Protein AF-A0A7K0GN37-F1 (afdb_monomer)

Secondary structure (DSSP, 8-state):
---EEHHHHHHTHHHHHHHHHTT--EEEEETTEEEEE----TTTTS--HHHHHHHHHHHHHHHTT------SGGGGG-

Organism: Parabacteroides distasonis (NCBI:txid823)

Solvent-accessible surface area (backbone atoms only — not comparable to full-atom values): 4911 Å² total; per-residue (Å²): 136,85,58,37,43,59,68,56,44,65,77,38,42,70,60,51,50,52,36,21,70,76,68,42,88,41,38,38,34,55,92,94,45,76,47,74,57,73,72,73,52,92,67,71,80,48,87,42,73,67,56,47,51,52,52,52,50,53,53,50,32,52,76,71,64,73,60,88,82,72,89,51,84,79,63,76,84,120

Structure (mmCIF, N/CA/C/O backbone):
data_AF-A0A7K0GN37-F1
#
_entry.id   AF-A0A7K0GN37-F1
#
loop_
_atom_site.group_PDB
_atom_site.id
_atom_site.type_symbol
_atom_site.label_atom_id
_atom_site.label_alt_id
_atom_site.label_comp_id
_atom_site.label_asym_id
_atom_site.label_entity_id
_atom_site.label_seq_id
_atom_site.pdbx_PDB_ins_code
_atom_site.Cartn_x
_atom_site.Cartn_y
_atom_site.Cartn_z
_atom_site.occupancy
_atom_site.B_iso_or_equiv
_atom_site.auth_seq_id
_atom_site.auth_comp_id
_atom_site.auth_asym_id
_atom_site.auth_atom_id
_atom_site.pdbx_PDB_model_num
ATOM 1 N N . MET A 1 1 ? 14.632 -6.982 6.549 1.00 52.75 1 MET A N 1
ATOM 2 C CA . MET A 1 1 ? 13.665 -6.322 5.647 1.00 52.75 1 MET A CA 1
ATOM 3 C C . MET A 1 1 ? 14.454 -5.763 4.471 1.00 52.75 1 MET A C 1
ATOM 5 O O . MET A 1 1 ? 15.167 -4.779 4.637 1.00 52.75 1 MET A O 1
ATOM 9 N N . GLU A 1 2 ? 14.451 -6.469 3.342 1.00 67.12 2 GLU A N 1
ATOM 10 C CA . GLU A 1 2 ? 15.230 -6.101 2.151 1.00 67.12 2 GLU A CA 1
ATOM 11 C C . GLU A 1 2 ? 14.462 -5.058 1.330 1.00 67.12 2 GLU A C 1
ATOM 13 O O . GLU A 1 2 ? 13.317 -5.281 0.947 1.00 67.12 2 GLU A O 1
ATOM 18 N N . ALA A 1 3 ? 15.073 -3.893 1.105 1.00 79.75 3 ALA A N 1
ATOM 19 C CA . ALA A 1 3 ? 14.515 -2.827 0.276 1.00 79.75 3 ALA A CA 1
ATOM 20 C C . ALA A 1 3 ? 15.319 -2.732 -1.024 1.00 79.75 3 ALA A C 1
ATOM 22 O O . ALA A 1 3 ? 16.548 -2.667 -0.979 1.00 79.75 3 ALA A O 1
ATOM 23 N N . LEU A 1 4 ? 14.626 -2.686 -2.162 1.00 85.69 4 LEU A N 1
ATOM 24 C CA . LEU A 1 4 ? 15.229 -2.563 -3.488 1.00 85.69 4 LEU A CA 1
ATOM 25 C C . LEU A 1 4 ? 15.862 -1.184 -3.651 1.00 85.69 4 LEU A C 1
ATOM 27 O O . LEU A 1 4 ? 15.243 -0.163 -3.341 1.00 85.69 4 LEU A O 1
ATOM 31 N N . SER A 1 5 ? 17.059 -1.116 -4.219 1.00 88.19 5 SER A N 1
ATOM 32 C CA . SER A 1 5 ? 17.607 0.164 -4.670 1.00 88.19 5 SER A CA 1
ATOM 33 C C . SER A 1 5 ? 16.811 0.692 -5.869 1.00 88.19 5 SER A C 1
ATOM 35 O O . SER A 1 5 ? 16.292 -0.081 -6.672 1.00 88.19 5 SER A O 1
ATOM 37 N N . VAL A 1 6 ? 16.794 2.012 -6.089 1.00 87.38 6 VAL A N 1
ATOM 38 C CA . VAL A 1 6 ? 16.124 2.622 -7.265 1.00 87.38 6 VAL A CA 1
ATOM 39 C C . VAL A 1 6 ? 16.547 1.977 -8.596 1.00 87.38 6 VAL A C 1
ATOM 41 O O . VAL A 1 6 ? 15.729 1.813 -9.498 1.00 87.38 6 VAL A O 1
ATOM 44 N N . ARG A 1 7 ? 17.825 1.595 -8.727 1.00 89.44 7 ARG A N 1
ATOM 45 C CA . ARG A 1 7 ? 18.342 0.907 -9.923 1.00 89.44 7 ARG A CA 1
ATOM 46 C C . ARG A 1 7 ? 17.728 -0.481 -10.103 1.00 89.44 7 ARG A C 1
ATOM 48 O O . ARG A 1 7 ? 17.337 -0.823 -11.213 1.00 89.44 7 ARG A O 1
ATOM 55 N N . GLU A 1 8 ? 17.629 -1.249 -9.024 1.00 88.25 8 GLU A N 1
ATOM 56 C CA . GLU A 1 8 ? 17.046 -2.593 -9.030 1.00 88.25 8 GLU A CA 1
ATOM 57 C C . GLU A 1 8 ? 15.551 -2.540 -9.310 1.00 88.25 8 GLU A C 1
ATOM 59 O O . GLU A 1 8 ? 15.065 -3.312 -10.130 1.00 88.25 8 GLU A O 1
ATOM 64 N N . TYR A 1 9 ? 14.845 -1.580 -8.707 1.00 88.75 9 TYR A N 1
ATOM 65 C CA . TYR A 1 9 ? 13.441 -1.318 -9.007 1.00 88.75 9 TYR A CA 1
ATOM 66 C C . TYR A 1 9 ? 13.234 -0.998 -10.492 1.00 88.75 9 TYR A C 1
ATOM 68 O O . TYR A 1 9 ? 12.363 -1.574 -11.132 1.00 88.75 9 TYR A O 1
ATOM 76 N N . ARG A 1 10 ? 14.068 -0.128 -11.079 1.00 88.31 10 ARG A N 1
ATOM 77 C CA . ARG A 1 10 ? 13.950 0.228 -12.501 1.00 88.31 10 ARG A CA 1
ATOM 78 C C . ARG A 1 10 ? 14.218 -0.961 -13.427 1.00 88.31 10 ARG A C 1
ATOM 80 O O . ARG A 1 10 ? 13.534 -1.101 -14.433 1.00 88.31 10 ARG A O 1
ATOM 87 N N . ASN A 1 11 ? 15.202 -1.797 -13.100 1.00 92.69 11 ASN A N 1
ATOM 88 C CA . ASN A 1 11 ? 15.545 -2.969 -13.910 1.00 92.69 11 ASN A CA 1
ATOM 89 C C . ASN A 1 11 ? 14.516 -4.103 -13.766 1.00 92.69 11 ASN A C 1
ATOM 91 O O . ASN A 1 11 ? 14.309 -4.852 -14.714 1.00 92.69 11 ASN A O 1
ATOM 95 N N . ASN A 1 12 ? 13.850 -4.202 -12.613 1.00 89.75 12 ASN A N 1
ATOM 96 C CA . ASN A 1 12 ? 12.866 -5.244 -12.306 1.00 89.75 12 ASN A CA 1
ATOM 97 C C . ASN A 1 12 ? 11.435 -4.700 -12.216 1.00 89.75 12 ASN A C 1
ATOM 99 O O . ASN A 1 12 ? 10.604 -5.266 -11.510 1.00 89.75 12 ASN A O 1
ATOM 103 N N . LEU A 1 13 ? 11.140 -3.609 -12.929 1.00 88.00 13 LEU A N 1
ATOM 104 C CA . LEU A 1 13 ? 9.901 -2.850 -12.763 1.00 88.00 13 LEU A CA 1
ATOM 105 C C . LEU A 1 13 ? 8.658 -3.740 -12.908 1.00 88.00 13 LEU A C 1
ATOM 107 O O . LEU A 1 13 ? 7.817 -3.764 -12.015 1.00 88.00 13 LEU A O 1
ATOM 111 N N . ALA A 1 14 ? 8.589 -4.547 -13.972 1.00 90.25 14 ALA A N 1
ATOM 112 C CA . ALA A 1 14 ? 7.482 -5.478 -14.198 1.00 90.25 14 ALA A CA 1
ATOM 113 C C . ALA A 1 14 ? 7.308 -6.481 -13.042 1.00 90.25 14 ALA A C 1
ATOM 115 O O . ALA A 1 14 ? 6.203 -6.647 -12.536 1.00 90.25 14 ALA A O 1
ATOM 116 N N . ALA A 1 15 ? 8.402 -7.088 -12.572 1.00 89.12 15 ALA A N 1
ATOM 117 C CA . ALA A 1 15 ? 8.363 -8.048 -11.472 1.00 89.12 15 ALA A CA 1
ATOM 118 C C . ALA A 1 15 ? 7.939 -7.394 -10.147 1.00 89.12 15 ALA A C 1
ATOM 120 O O . ALA A 1 15 ? 7.206 -8.000 -9.370 1.00 89.12 15 ALA A O 1
ATOM 121 N N . SER A 1 16 ? 8.357 -6.150 -9.890 1.00 88.94 16 SER A N 1
ATOM 122 C CA . SER A 1 16 ? 7.906 -5.379 -8.727 1.00 88.94 16 SER A CA 1
ATOM 123 C C . SER A 1 16 ? 6.400 -5.110 -8.762 1.00 88.94 16 SER A C 1
ATOM 125 O O . SER A 1 16 ? 5.749 -5.243 -7.729 1.00 88.94 16 SER A O 1
ATOM 127 N N . PHE A 1 17 ? 5.833 -4.793 -9.930 1.00 89.38 17 PHE A N 1
ATOM 128 C CA . PHE A 1 17 ? 4.382 -4.648 -10.074 1.00 89.38 17 PHE A CA 1
ATOM 129 C C . PHE A 1 17 ? 3.651 -5.979 -9.890 1.00 89.38 17 PHE A C 1
ATOM 131 O O . PHE A 1 17 ? 2.677 -6.000 -9.152 1.00 89.38 17 PHE A O 1
ATOM 138 N N . THR A 1 18 ? 4.136 -7.088 -10.460 1.00 89.69 18 THR A N 1
ATOM 139 C CA . THR A 1 18 ? 3.544 -8.422 -10.228 1.00 89.69 18 THR A CA 1
ATOM 140 C C . THR A 1 18 ? 3.533 -8.791 -8.746 1.00 89.69 18 THR A C 1
ATOM 142 O O . THR A 1 18 ? 2.520 -9.264 -8.244 1.00 89.69 18 THR A O 1
ATOM 145 N N . LYS A 1 19 ? 4.627 -8.523 -8.026 1.00 88.19 19 LYS A N 1
ATOM 146 C CA . LYS A 1 19 ? 4.705 -8.728 -6.573 1.00 88.19 19 LYS A CA 1
ATOM 147 C C . LYS A 1 19 ? 3.671 -7.892 -5.821 1.00 88.19 19 LYS A C 1
ATOM 149 O O . LYS A 1 19 ? 2.929 -8.433 -5.009 1.00 88.19 19 LYS A O 1
ATOM 154 N N . ALA A 1 20 ? 3.571 -6.600 -6.136 1.00 86.81 20 ALA A N 1
ATOM 155 C CA . ALA A 1 20 ? 2.549 -5.735 -5.547 1.00 86.81 20 ALA A CA 1
ATOM 156 C C . ALA A 1 20 ? 1.119 -6.199 -5.891 1.00 86.81 20 ALA A C 1
ATOM 158 O O . ALA A 1 20 ? 0.216 -6.058 -5.071 1.00 86.81 20 ALA A O 1
ATOM 159 N N . ASP A 1 21 ? 0.913 -6.784 -7.075 1.00 85.75 21 ASP A N 1
ATOM 160 C CA . ASP A 1 21 ? -0.367 -7.359 -7.502 1.00 85.75 21 ASP A CA 1
ATOM 161 C C . ASP A 1 21 ? -0.745 -8.614 -6.703 1.00 85.75 21 ASP A C 1
ATOM 163 O O . ASP A 1 21 ? -1.903 -8.769 -6.318 1.00 85.75 21 ASP A O 1
ATOM 167 N N . ASN A 1 22 ? 0.250 -9.441 -6.373 1.00 85.38 22 ASN A N 1
ATOM 168 C CA . ASN A 1 22 ? 0.121 -10.615 -5.506 1.00 85.38 22 ASN A CA 1
ATOM 169 C C . ASN A 1 22 ? -0.029 -10.265 -4.011 1.00 85.38 22 ASN A C 1
ATOM 171 O O . ASN A 1 22 ? -0.172 -11.165 -3.185 1.00 85.38 22 ASN A O 1
ATOM 175 N N . GLY A 1 23 ? 0.024 -8.978 -3.647 1.00 78.06 23 GLY A N 1
ATOM 176 C CA . GLY A 1 23 ? -0.039 -8.513 -2.259 1.00 78.06 23 GLY A CA 1
ATOM 177 C C . GLY A 1 23 ? 1.296 -8.567 -1.508 1.00 78.06 23 GLY A C 1
ATOM 178 O O . GLY A 1 23 ? 1.326 -8.347 -0.298 1.00 78.06 23 GLY A O 1
ATOM 179 N N . GLU A 1 24 ? 2.411 -8.829 -2.194 1.00 84.69 24 GLU A N 1
ATOM 180 C CA . GLU A 1 24 ? 3.742 -8.768 -1.591 1.00 84.69 24 GLU A CA 1
ATOM 181 C C . GLU A 1 24 ? 4.188 -7.311 -1.405 1.00 84.69 24 GLU A C 1
ATOM 183 O O . GLU A 1 24 ? 4.082 -6.474 -2.307 1.00 84.69 24 GLU A O 1
ATOM 188 N N . GLN A 1 25 ? 4.754 -7.004 -0.236 1.00 82.69 25 GLN A N 1
ATOM 189 C CA . GLN A 1 25 ? 5.242 -5.663 0.060 1.00 82.69 25 GLN A CA 1
ATOM 190 C C . GLN A 1 25 ? 6.564 -5.392 -0.667 1.00 82.69 25 GLN A C 1
ATOM 192 O O . GLN A 1 25 ? 7.592 -6.009 -0.384 1.00 82.69 25 GLN A O 1
ATOM 197 N N . VAL A 1 26 ? 6.557 -4.412 -1.569 1.00 88.75 26 VAL A N 1
ATOM 198 C CA . VAL A 1 26 ? 7.756 -3.977 -2.290 1.00 88.75 26 VAL A CA 1
ATOM 199 C C . VAL A 1 26 ? 8.219 -2.630 -1.743 1.00 88.75 26 VAL A C 1
ATOM 201 O O . VAL A 1 26 ? 7.547 -1.612 -1.905 1.00 88.75 26 VAL A O 1
ATOM 204 N N . LEU A 1 27 ? 9.390 -2.621 -1.103 1.00 90.81 27 LEU A N 1
ATOM 205 C CA . LEU A 1 27 ? 10.025 -1.416 -0.566 1.00 90.81 27 LEU A CA 1
ATOM 206 C C . LEU A 1 27 ? 11.154 -0.947 -1.483 1.00 90.81 27 LEU A C 1
ATOM 208 O O . LEU A 1 27 ? 11.973 -1.746 -1.934 1.00 90.81 27 LEU A O 1
ATOM 212 N N . ILE A 1 28 ? 11.220 0.357 -1.726 1.00 93.06 28 ILE A N 1
ATOM 213 C CA . ILE A 1 28 ? 12.176 1.001 -2.624 1.00 93.06 28 ILE A CA 1
ATOM 214 C C . ILE A 1 28 ? 12.958 2.038 -1.826 1.00 93.06 28 ILE A C 1
ATOM 216 O O . ILE A 1 28 ? 12.396 3.010 -1.325 1.00 93.06 28 ILE A O 1
ATOM 220 N N . ARG A 1 29 ? 14.274 1.868 -1.727 1.00 92.00 29 ARG A N 1
ATOM 221 C CA . ARG A 1 29 ? 15.165 2.817 -1.062 1.00 92.00 29 ARG A CA 1
ATOM 222 C C . ARG A 1 29 ? 15.749 3.801 -2.069 1.00 92.00 29 ARG A C 1
ATOM 224 O O . ARG A 1 29 ? 16.417 3.413 -3.034 1.00 92.00 29 ARG A O 1
ATOM 231 N N . ARG A 1 30 ? 15.553 5.094 -1.807 1.00 91.12 30 ARG A N 1
ATOM 232 C CA . ARG A 1 30 ? 16.154 6.204 -2.554 1.00 91.12 30 ARG A CA 1
ATOM 233 C C . ARG A 1 30 ? 16.905 7.107 -1.586 1.00 91.12 30 ARG A C 1
ATOM 235 O O . ARG A 1 30 ? 16.296 7.832 -0.810 1.00 91.12 30 ARG A O 1
ATOM 242 N N . LYS A 1 31 ? 18.238 7.106 -1.673 1.00 87.69 31 LYS A N 1
ATOM 243 C CA . LYS A 1 31 ? 19.106 7.818 -0.720 1.00 87.69 31 LYS A CA 1
ATOM 244 C C . LYS A 1 31 ? 18.759 7.394 0.720 1.00 87.69 31 LYS A C 1
ATOM 246 O O . LYS A 1 31 ? 18.916 6.220 1.035 1.00 87.69 31 LYS A O 1
ATOM 251 N N . ASN A 1 32 ? 18.271 8.320 1.545 1.00 89.19 32 ASN A N 1
ATOM 252 C CA . ASN A 1 32 ? 17.922 8.093 2.947 1.00 89.19 32 ASN A CA 1
ATOM 253 C C . ASN A 1 32 ? 16.419 7.846 3.176 1.00 89.19 32 ASN A C 1
ATOM 255 O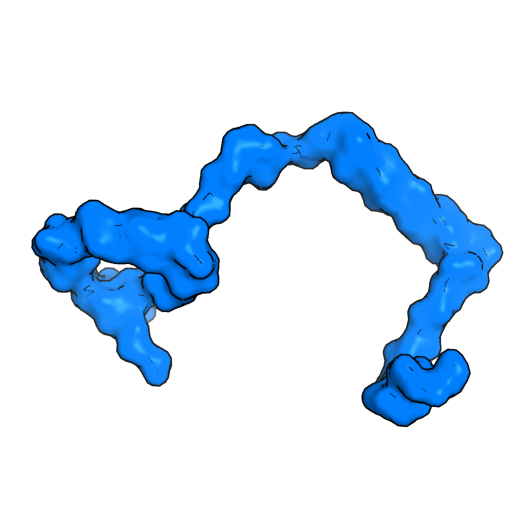 O . ASN A 1 32 ? 15.981 7.754 4.317 1.00 89.19 32 ASN A O 1
ATOM 259 N N . GLU A 1 33 ? 15.628 7.766 2.105 1.00 91.75 33 GLU A N 1
ATOM 260 C CA . GLU A 1 33 ? 14.176 7.594 2.160 1.00 91.75 33 GLU A CA 1
ATOM 261 C C . GLU A 1 33 ? 13.775 6.197 1.674 1.00 91.75 33 GLU A C 1
ATOM 263 O O . GLU A 1 33 ? 14.430 5.606 0.805 1.00 91.75 33 GLU A O 1
ATOM 268 N N . ILE A 1 34 ? 12.679 5.676 2.225 1.00 91.81 34 ILE A N 1
ATOM 269 C CA . ILE A 1 34 ? 12.082 4.398 1.837 1.00 91.81 34 ILE A CA 1
ATOM 270 C C . ILE A 1 34 ? 10.657 4.671 1.367 1.00 91.81 34 ILE A C 1
ATOM 272 O O . ILE A 1 34 ? 9.861 5.270 2.082 1.00 91.81 34 ILE A O 1
ATOM 276 N N . TYR A 1 35 ? 10.356 4.212 0.163 1.00 89.62 35 TYR A N 1
ATOM 277 C CA . TYR A 1 35 ? 9.050 4.281 -0.474 1.00 89.62 35 TYR A CA 1
ATOM 278 C C . TYR A 1 35 ? 8.464 2.869 -0.553 1.00 89.62 35 TYR A C 1
ATOM 280 O O . TYR A 1 35 ? 9.212 1.893 -0.605 1.00 89.62 35 TYR A O 1
ATOM 288 N N . ALA A 1 36 ? 7.141 2.749 -0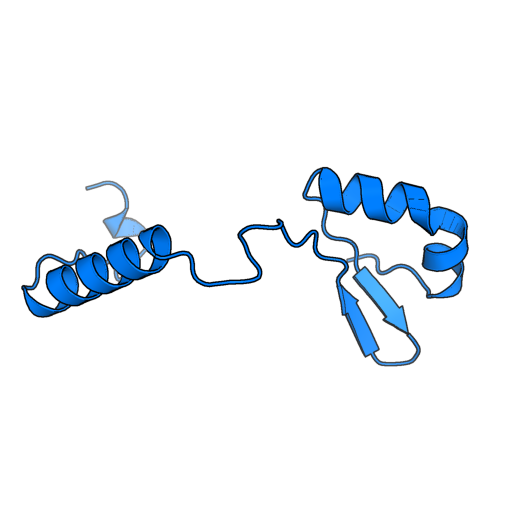.589 1.00 90.12 36 ALA A N 1
ATOM 289 C CA . ALA A 1 36 ? 6.454 1.478 -0.794 1.00 90.12 36 ALA A CA 1
ATOM 290 C C . ALA A 1 36 ? 5.671 1.520 -2.107 1.00 90.12 36 ALA A C 1
ATOM 292 O O . ALA A 1 36 ? 5.019 2.521 -2.408 1.00 90.12 36 ALA A O 1
ATOM 293 N N . LEU A 1 37 ? 5.732 0.438 -2.880 1.00 87.75 37 LEU A N 1
ATOM 294 C CA . LEU A 1 37 ? 4.833 0.233 -4.007 1.00 87.75 37 LEU A CA 1
ATOM 295 C C . LEU A 1 37 ? 3.574 -0.459 -3.488 1.00 87.75 37 LEU A C 1
ATOM 297 O O . LEU A 1 37 ? 3.642 -1.569 -2.963 1.00 87.75 37 LEU A O 1
ATOM 301 N N . VAL A 1 38 ? 2.438 0.213 -3.640 1.00 83.75 38 VAL A N 1
ATOM 302 C CA . VAL A 1 38 ? 1.130 -0.283 -3.216 1.00 83.75 38 VAL A CA 1
ATOM 303 C C . VAL A 1 38 ? 0.240 -0.342 -4.446 1.00 83.75 38 VAL A C 1
ATOM 305 O O . VAL A 1 38 ? 0.118 0.646 -5.174 1.00 83.75 38 VAL A O 1
ATOM 308 N N . LYS A 1 39 ? -0.371 -1.503 -4.697 1.00 82.75 39 LYS A N 1
ATOM 309 C CA . LYS A 1 39 ? -1.430 -1.609 -5.696 1.00 82.75 39 LYS A CA 1
ATOM 310 C C . LYS A 1 39 ? -2.655 -0.886 -5.156 1.00 82.75 39 LYS A C 1
ATOM 312 O O . LYS A 1 39 ? -3.264 -1.332 -4.192 1.00 82.75 39 LYS A O 1
ATOM 317 N N . VAL A 1 40 ? -3.016 0.216 -5.798 1.00 76.75 40 VAL A N 1
ATOM 318 C CA . VAL A 1 40 ? -4.256 0.926 -5.495 1.00 76.75 40 VAL A CA 1
ATOM 319 C C . VAL A 1 40 ? -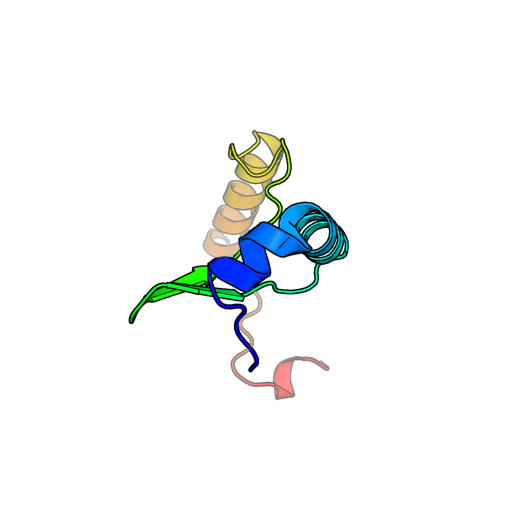5.324 0.419 -6.459 1.00 76.75 40 VAL A C 1
ATOM 321 O O . VAL A 1 40 ? -5.180 0.545 -7.678 1.00 76.75 40 VAL A O 1
ATOM 324 N N . GLY A 1 41 ? -6.368 -0.217 -5.927 1.00 70.94 41 GLY A N 1
ATOM 325 C CA . GLY A 1 41 ? -7.530 -0.608 -6.723 1.00 70.94 41 GLY A CA 1
ATOM 326 C C . GLY A 1 41 ? -8.251 0.627 -7.272 1.00 70.94 41 GLY A C 1
ATOM 327 O O . GLY A 1 41 ? -8.210 1.693 -6.662 1.00 70.94 41 GLY A O 1
ATOM 328 N N . ARG A 1 42 ? -8.948 0.501 -8.412 1.00 61.91 42 ARG A N 1
ATOM 329 C CA . ARG A 1 42 ? -9.763 1.605 -8.970 1.00 61.91 42 ARG A CA 1
ATOM 330 C C . ARG A 1 42 ? -10.795 2.144 -7.972 1.00 61.91 42 ARG A C 1
ATOM 332 O O . ARG A 1 42 ? -11.143 3.314 -8.043 1.00 61.91 42 ARG A O 1
ATOM 339 N N . GLU A 1 43 ? -11.255 1.293 -7.062 1.00 57.25 43 GLU A N 1
ATOM 340 C CA . GLU A 1 43 ? -12.253 1.609 -6.039 1.00 57.25 43 GLU A CA 1
ATOM 341 C C . GLU A 1 43 ? -11.642 2.203 -4.761 1.00 57.25 43 GLU A C 1
ATOM 343 O O . GLU A 1 43 ? -12.356 2.821 -3.986 1.00 57.25 43 GLU A O 1
ATOM 348 N N . ASP A 1 44 ? -10.326 2.077 -4.560 1.00 54.75 44 ASP A N 1
ATOM 349 C CA . ASP A 1 44 ? -9.638 2.485 -3.323 1.00 54.75 44 ASP A CA 1
ATOM 350 C C . ASP A 1 44 ? -9.205 3.968 -3.343 1.00 54.75 44 ASP A C 1
ATOM 352 O O . ASP A 1 44 ? -8.769 4.530 -2.344 1.00 54.75 44 ASP A O 1
ATOM 356 N N . LEU A 1 45 ? -9.342 4.636 -4.496 1.00 57.97 45 LEU A N 1
ATOM 357 C CA . LEU A 1 45 ? -9.014 6.059 -4.661 1.00 57.97 45 LEU A CA 1
ATOM 358 C C . LEU A 1 45 ? -10.139 7.000 -4.213 1.00 57.97 45 LEU A C 1
ATOM 360 O O . LEU A 1 45 ? -9.904 8.195 -4.033 1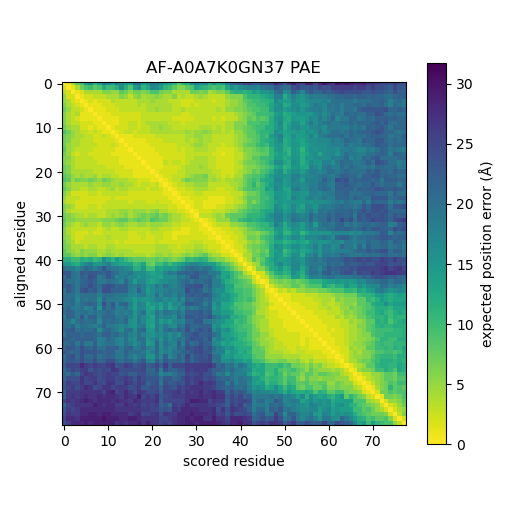.00 57.97 45 LEU A O 1
ATOM 364 N N . MET A 1 46 ? -11.362 6.493 -4.066 1.00 58.91 46 MET A N 1
ATOM 365 C CA . MET A 1 46 ? -12.526 7.271 -3.656 1.00 58.91 46 MET A CA 1
ATOM 366 C C . MET A 1 46 ? -13.281 6.493 -2.591 1.00 58.91 46 MET A C 1
ATOM 368 O O . MET A 1 46 ? -13.515 5.301 -2.753 1.00 58.91 46 MET A O 1
ATOM 372 N N . ILE A 1 47 ? -13.709 7.163 -1.519 1.00 64.50 47 ILE A N 1
ATOM 373 C CA . ILE A 1 47 ? -14.662 6.550 -0.594 1.00 64.50 47 ILE A CA 1
ATOM 374 C C . ILE A 1 47 ? -15.936 6.285 -1.396 1.00 64.50 47 ILE A C 1
ATOM 376 O O . ILE A 1 47 ? -16.665 7.214 -1.748 1.00 64.50 47 ILE A O 1
ATOM 380 N N . THR A 1 48 ? -16.174 5.020 -1.739 1.00 71.62 48 THR A N 1
ATOM 381 C CA . THR A 1 48 ? -17.393 4.629 -2.438 1.00 71.62 48 THR A CA 1
ATOM 382 C C . THR A 1 48 ? -18.593 4.925 -1.532 1.00 71.62 48 THR A C 1
ATOM 384 O O . THR A 1 48 ? -18.476 4.848 -0.306 1.00 71.62 48 THR A O 1
ATOM 387 N N . PRO A 1 49 ? -19.768 5.266 -2.086 1.00 76.25 49 PRO A N 1
ATOM 388 C CA . PRO A 1 49 ? -20.960 5.517 -1.274 1.00 76.25 49 PRO A CA 1
ATOM 389 C C . PRO A 1 49 ? -21.328 4.313 -0.392 1.00 76.25 49 PRO A C 1
ATOM 391 O O . PRO A 1 49 ? -21.836 4.492 0.711 1.00 76.25 49 PRO A O 1
ATOM 394 N N . G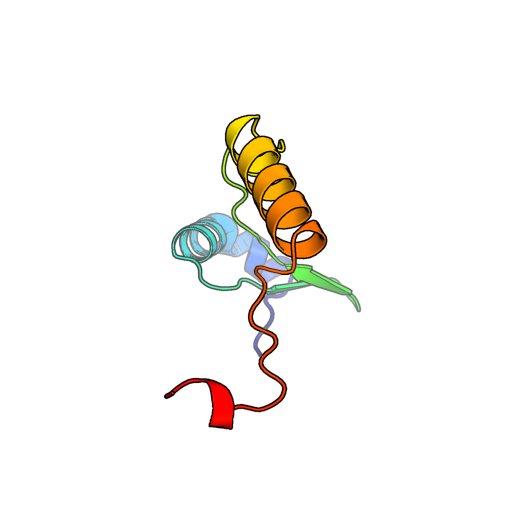LU A 1 50 ? -21.005 3.092 -0.831 1.00 76.19 50 GLU A N 1
ATOM 395 C CA . GLU A 1 50 ? -21.149 1.878 -0.024 1.00 76.19 50 GLU A CA 1
ATOM 396 C C . GLU A 1 50 ? -20.189 1.857 1.175 1.00 76.19 50 GLU A C 1
ATOM 398 O O . G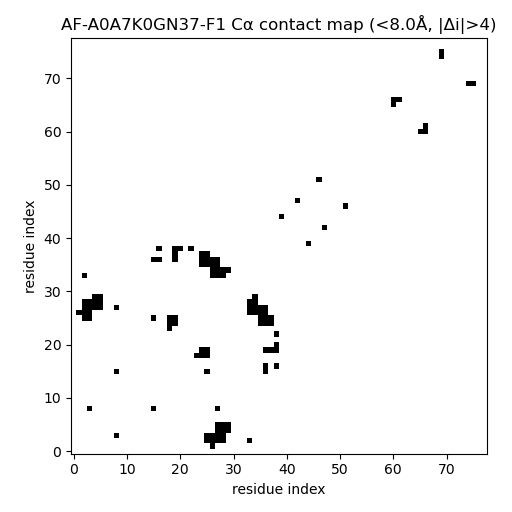LU A 1 50 ? -20.605 1.578 2.302 1.00 76.19 50 GLU A O 1
ATOM 403 N N . LEU A 1 51 ? -18.912 2.194 0.966 1.00 76.81 51 LEU A N 1
ATOM 404 C CA . LEU A 1 51 ? -17.932 2.273 2.048 1.00 76.81 51 LEU A CA 1
ATOM 405 C C . LEU A 1 51 ? -18.293 3.382 3.043 1.00 76.81 51 LEU A C 1
ATOM 407 O O . LEU A 1 51 ? -18.213 3.166 4.253 1.00 76.81 51 LEU A O 1
ATOM 411 N N . GLN A 1 52 ? -18.758 4.531 2.548 1.00 79.75 52 GLN A N 1
ATOM 412 C CA . GLN A 1 52 ? -19.255 5.624 3.382 1.00 79.75 52 GLN A CA 1
ATOM 413 C C . GLN A 1 52 ? -20.439 5.158 4.242 1.00 79.75 52 GLN A C 1
ATOM 415 O O . GLN A 1 52 ? -20.403 5.317 5.459 1.00 79.75 52 GLN A O 1
ATOM 420 N N . ALA A 1 53 ? -21.420 4.467 3.650 1.00 83.19 53 ALA A N 1
ATOM 421 C CA . ALA A 1 53 ? -22.558 3.914 4.384 1.00 83.19 53 ALA A CA 1
ATOM 422 C C . ALA A 1 53 ? -22.138 2.902 5.467 1.00 83.19 53 ALA A C 1
ATOM 424 O O . ALA A 1 53 ? -22.707 2.892 6.560 1.00 83.19 53 ALA A O 1
ATOM 425 N N . ARG A 1 54 ? -21.116 2.073 5.208 1.00 82.81 54 ARG A N 1
ATOM 426 C CA . ARG A 1 54 ? -20.555 1.157 6.218 1.00 82.81 54 ARG A CA 1
ATOM 427 C C . ARG A 1 54 ? -19.867 1.906 7.361 1.00 82.81 54 ARG A C 1
ATOM 429 O O . ARG A 1 54 ? -20.023 1.506 8.513 1.00 82.81 54 ARG A O 1
ATOM 436 N N . ILE A 1 55 ? -19.141 2.984 7.062 1.00 85.62 55 ILE A N 1
ATOM 437 C CA . ILE A 1 55 ? -18.507 3.847 8.071 1.00 85.62 55 ILE A CA 1
ATOM 438 C C . ILE A 1 55 ? -19.570 4.546 8.924 1.00 85.62 55 ILE A C 1
ATOM 440 O O . ILE A 1 55 ? -19.446 4.565 10.148 1.00 85.62 55 ILE A O 1
ATOM 444 N N . ASP A 1 56 ? -20.615 5.096 8.306 1.00 86.50 56 ASP A N 1
ATOM 445 C CA . ASP A 1 56 ? -21.697 5.773 9.025 1.00 86.50 56 ASP A CA 1
ATOM 446 C C . ASP A 1 56 ? -22.478 4.797 9.909 1.00 86.50 56 ASP A C 1
ATOM 448 O O . ASP A 1 56 ? -22.687 5.084 11.088 1.00 86.50 56 ASP A O 1
ATOM 452 N N . LYS A 1 57 ? -22.777 3.591 9.411 1.00 85.62 57 LYS A N 1
ATOM 453 C CA . LYS A 1 57 ? -23.375 2.528 10.227 1.00 85.62 57 LYS A CA 1
ATOM 454 C C . LYS A 1 57 ? -22.496 2.174 11.431 1.00 85.62 57 LYS A C 1
ATOM 456 O O . LYS A 1 57 ? -22.993 2.135 12.552 1.00 85.62 57 LYS A O 1
ATOM 461 N N . ALA A 1 58 ? -21.191 1.986 11.229 1.00 83.56 58 ALA A N 1
ATOM 462 C CA . ALA A 1 58 ? -20.267 1.701 12.326 1.00 83.56 58 ALA A CA 1
ATOM 463 C C . ALA A 1 58 ? -20.217 2.849 13.3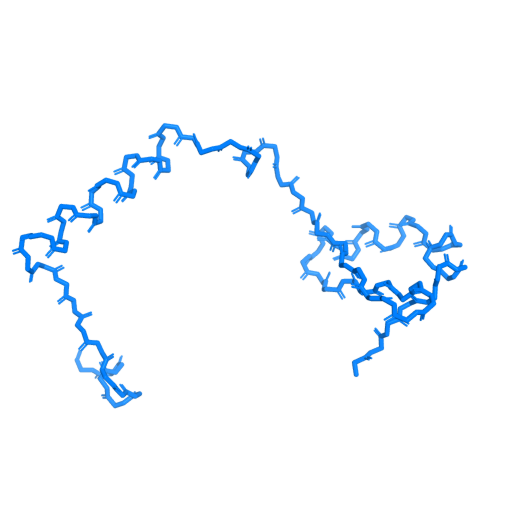56 1.00 83.56 58 ALA A C 1
ATOM 465 O O . ALA A 1 58 ? -20.171 2.603 14.562 1.00 83.56 58 ALA A O 1
ATOM 466 N N . ARG A 1 59 ? -20.278 4.112 12.907 1.00 84.69 59 ARG A N 1
ATOM 467 C CA . ARG A 1 59 ? -20.367 5.287 13.793 1.00 84.69 59 ARG A CA 1
ATOM 468 C C . ARG A 1 59 ? -21.663 5.303 14.602 1.00 84.69 59 ARG A C 1
ATOM 470 O O . ARG A 1 59 ? -21.626 5.630 15.789 1.00 84.69 59 ARG A O 1
ATOM 477 N N . GLU A 1 60 ? -22.790 4.948 13.993 1.00 84.75 60 GLU A N 1
ATOM 478 C CA . GLU A 1 60 ? -24.066 4.812 14.700 1.00 84.75 60 GLU A CA 1
ATOM 479 C C . GLU A 1 60 ? -24.046 3.657 15.703 1.00 84.75 60 GLU A C 1
ATOM 481 O O . GLU A 1 60 ? -24.508 3.827 16.830 1.00 84.75 60 GLU A O 1
ATOM 486 N N . GLU A 1 61 ? -23.454 2.515 15.349 1.00 83.56 61 GLU A N 1
ATOM 487 C CA . GLU A 1 61 ? -23.303 1.370 16.253 1.00 83.56 61 GLU A CA 1
ATOM 488 C C . GLU A 1 61 ? -22.477 1.747 17.489 1.00 83.56 61 GLU A C 1
ATOM 490 O O . GLU A 1 61 ? -22.917 1.480 18.612 1.00 83.56 61 GLU A O 1
ATOM 495 N N . ILE A 1 62 ? -21.382 2.494 17.306 1.00 81.25 62 ILE A N 1
ATOM 496 C CA . ILE A 1 62 ? -20.584 3.056 18.405 1.00 81.25 62 ILE A CA 1
ATOM 497 C C . ILE A 1 62 ? -21.416 4.012 19.267 1.00 81.25 62 ILE A C 1
ATOM 499 O O . ILE A 1 62 ? -21.435 3.892 20.493 1.00 81.25 62 ILE A O 1
ATOM 503 N N . LYS A 1 63 ? -22.149 4.942 18.643 1.00 78.94 63 LYS A N 1
ATOM 504 C CA . LYS A 1 63 ? -23.008 5.900 19.359 1.00 78.94 63 LYS A CA 1
ATOM 505 C C . LYS A 1 63 ? -24.145 5.208 20.121 1.00 78.94 63 LYS A C 1
ATOM 507 O O . LYS A 1 63 ? -24.551 5.684 21.177 1.00 78.94 63 LYS A O 1
ATOM 512 N N . SER A 1 64 ? -24.646 4.091 19.597 1.00 81.75 64 SER A N 1
ATOM 513 C CA . SER A 1 64 ? -25.691 3.270 20.216 1.00 81.75 64 SER A CA 1
ATOM 514 C C . SER A 1 64 ? -25.172 2.311 21.296 1.00 81.75 64 SER A C 1
ATOM 516 O O . SER A 1 64 ? -25.973 1.624 21.926 1.00 81.75 64 SER A O 1
ATOM 518 N N . GLY A 1 65 ? -23.852 2.248 21.515 1.00 77.75 6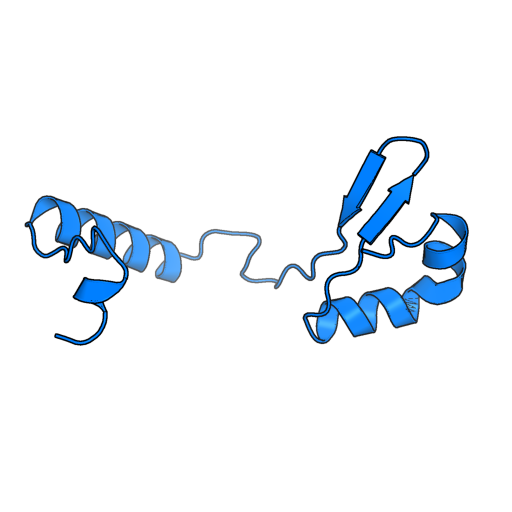5 GLY A N 1
ATOM 519 C CA . GLY A 1 65 ? -23.230 1.360 22.499 1.00 77.75 65 GLY A CA 1
ATOM 520 C C . GLY A 1 65 ? -23.158 -0.110 22.072 1.00 77.75 65 GLY A C 1
ATOM 521 O O . GLY A 1 65 ? -22.837 -0.963 22.895 1.00 77.75 65 GLY A O 1
ATOM 522 N N . LYS A 1 66 ? -23.418 -0.428 20.797 1.00 74.50 66 LYS A N 1
ATOM 523 C CA . LYS A 1 66 ? -23.290 -1.778 20.214 1.00 74.50 66 LYS A CA 1
ATOM 524 C C . LYS A 1 66 ? -21.860 -2.059 19.746 1.00 74.50 66 LYS A C 1
ATOM 526 O O . LYS A 1 66 ? -21.635 -2.516 18.630 1.00 74.50 66 LYS A O 1
ATOM 531 N N . CYS A 1 67 ? -20.880 -1.758 20.584 1.00 69.38 67 CYS A N 1
ATOM 532 C CA . CYS A 1 67 ? -19.471 -1.973 20.275 1.00 69.38 67 CYS A CA 1
ATOM 533 C C . CYS A 1 67 ? -18.831 -2.871 21.331 1.00 69.38 67 CYS A C 1
ATOM 535 O O . CYS A 1 67 ? -18.932 -2.618 22.530 1.00 69.38 67 CYS A O 1
ATOM 537 N N . VAL A 1 68 ? -18.153 -3.918 20.865 1.00 73.25 68 VAL A N 1
ATOM 538 C CA . VAL A 1 68 ? -17.358 -4.808 21.711 1.00 73.25 68 VAL A CA 1
ATOM 539 C C . VAL A 1 68 ? -15.983 -4.172 21.878 1.00 73.25 68 VAL A C 1
ATOM 541 O O . VAL A 1 68 ? -15.288 -3.912 20.899 1.00 73.25 68 VAL A O 1
ATOM 544 N N . THR A 1 69 ? -15.612 -3.867 23.119 1.00 65.94 69 THR A N 1
ATOM 545 C CA . THR A 1 69 ? -14.293 -3.310 23.438 1.00 65.94 69 THR A CA 1
ATOM 546 C C . THR A 1 69 ? -13.425 -4.432 23.977 1.00 65.94 69 THR A C 1
ATOM 548 O O . THR A 1 69 ? -13.574 -4.811 25.134 1.00 65.94 69 THR A O 1
ATOM 551 N N . LEU A 1 70 ? -12.528 -4.952 23.146 1.00 70.00 70 LEU A N 1
ATOM 552 C CA . LEU A 1 70 ? -11.540 -5.945 23.561 1.00 70.00 70 LEU A CA 1
ATOM 553 C C . LEU A 1 70 ? -10.328 -5.191 24.118 1.00 70.00 70 LEU A C 1
ATOM 555 O O . LEU A 1 70 ? -9.757 -4.346 23.420 1.00 70.00 70 LEU A O 1
ATOM 559 N N . LYS A 1 71 ? -9.965 -5.427 25.381 1.00 70.56 71 LYS A N 1
ATOM 560 C CA . LYS A 1 71 ? -8.826 -4.739 26.023 1.00 70.56 71 LYS A CA 1
ATOM 561 C C . LYS A 1 71 ? -7.575 -5.601 26.028 1.00 70.56 71 LYS A C 1
ATOM 563 O O . LYS A 1 71 ? -6.478 -5.080 26.235 1.00 70.56 71 LYS A O 1
ATOM 568 N N . SER A 1 72 ? -7.715 -6.905 25.833 1.00 67.12 72 SER A N 1
ATOM 569 C CA . SER A 1 72 ? -6.601 -7.846 25.848 1.00 67.12 72 SER A CA 1
ATOM 570 C C . SER A 1 72 ? -6.898 -9.032 24.935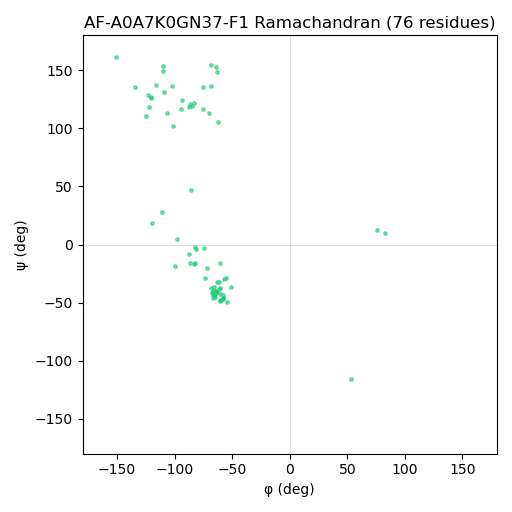 1.00 67.12 72 SER A C 1
ATOM 572 O O . SER A 1 72 ? -8.040 -9.285 24.564 1.00 67.12 72 SER A O 1
ATOM 574 N N . SER A 1 73 ? -5.853 -9.761 24.546 1.00 66.38 73 SER A N 1
ATOM 575 C CA . SER A 1 73 ? -5.968 -10.943 23.679 1.00 66.38 73 SER A CA 1
ATOM 576 C C . SER A 1 73 ? -6.825 -12.064 24.278 1.00 66.38 73 SER A C 1
ATOM 578 O O . SER A 1 73 ? -7.237 -12.960 23.556 1.00 66.38 73 SER A O 1
ATOM 580 N N . GLU A 1 74 ? -7.094 -12.007 25.582 1.00 64.31 74 GLU A N 1
ATOM 581 C CA . GLU A 1 74 ? -7.961 -12.934 26.315 1.00 64.31 74 GLU A CA 1
ATOM 582 C C . GLU A 1 74 ? -9.453 -12.751 25.986 1.00 64.31 74 GLU A C 1
ATOM 584 O O . GLU A 1 74 ? -10.229 -13.680 26.175 1.00 64.31 74 GLU A O 1
ATOM 589 N N . ASP A 1 75 ? -9.862 -11.597 25.443 1.00 61.00 75 ASP A N 1
ATOM 590 C CA . ASP A 1 75 ? -11.257 -11.340 25.056 1.00 61.00 75 ASP A CA 1
ATOM 591 C C . ASP A 1 75 ? -11.623 -11.929 23.668 1.00 61.00 75 ASP A C 1
ATOM 593 O O . ASP A 1 75 ? -12.754 -11.782 23.210 1.00 61.00 75 ASP A O 1
ATOM 597 N N . ILE A 1 76 ? -10.674 -12.548 22.952 1.00 65.88 76 ILE A N 1
ATOM 598 C CA . ILE A 1 76 ? -10.847 -12.975 21.547 1.00 65.88 76 ILE A CA 1
ATOM 599 C C . ILE A 1 76 ? -11.583 -14.332 21.422 1.00 65.88 76 ILE A C 1
ATOM 601 O O . ILE A 1 76 ? -12.109 -14.634 20.353 1.00 65.88 76 ILE A O 1
ATOM 605 N N . ASP A 1 77 ? -11.690 -15.107 22.507 1.00 59.78 77 ASP A N 1
ATOM 606 C CA . ASP A 1 77 ? -12.192 -16.498 22.517 1.00 59.78 77 ASP A CA 1
ATOM 607 C C . ASP A 1 77 ? -13.455 -16.727 23.393 1.00 59.78 77 ASP A C 1
ATOM 609 O O . ASP A 1 77 ? -13.749 -17.864 23.766 1.00 59.78 77 ASP A O 1
ATOM 613 N N . ALA A 1 78 ? -14.205 -15.673 23.750 1.00 52.94 78 ALA A N 1
ATOM 614 C CA . ALA A 1 78 ? -15.388 -15.754 24.629 1.00 52.94 78 ALA A CA 1
ATOM 615 C C . ALA A 1 78 ? -16.738 -15.806 23.889 1.00 52.94 78 ALA A C 1
ATOM 617 O O . ALA A 1 78 ? -16.923 -15.045 22.910 1.00 52.94 78 ALA A O 1
#

Foldseek 3Di:
DDAAEPVRCVVCVVVLVVCLVVVHWHWYDDPPDIDTDHDQDPPNVDCDVVNVVVVVVVVVCVVVVVDDDDPDPVVVPD

Radius of gyration: 19.61 Å; Cα contacts (8 Å, |Δi|>4): 58; chains: 1; bounding box: 45×25×40 Å

Nearest PDB structures (foldseek):
  3k6q-assembly2_D  TM=8.628E-01  e=8.807E-02  Syntrophomonas wolfei subsp. wolfei str. Goettingen G311
  3cto-assembly1_A  TM=6.144E-01  e=2.945E-02  Mycobacterium tuberculosis
  2odk-assembly2_D  TM=6.825E-01  e=1.010E-01  Nitrosomonas europaea
  3d55-assembly1_D  TM=5.144E-01  e=5.592E-01  Mycobacterium tuberculosis
  8phj-assembly1_Y  TM=3.569E-01  e=7.041E+00  Allochromatium vinosum

pLDDT: mean 79.48, std 11.09, range [52.75, 93.06]

Mean predicted aligned error: 12.72 Å

InterPro domains:
  IPR036165 YefM-like superfamily [SSF143120] (1-70)

Sequence (78 aa):
MEALSVREYRNNLAASFTKADNGEQVLIRRKNEIYALVKVGREDLMITPELQARIDKAREEIKSGKCVTLKSSEDIDA